Protein 8SDE (pdb70)

GO terms:
  GO:0005737 cytoplasm (C, IDA)
  GO:0002039 p53 binding (F, IDA)
  GO:1900181 negative regulation of protein localization to nucleus (P, IDA)
  GO:0000122 negative regulation of transcription by RNA polymerase II (P, IGI)
  GO:0005515 protein binding (F, IPI)

Solvent-accessible surface area: 9066 Å² total; per-residue (Å²): 149,94,136,121,79,47,148,48,95,116,133,81,96,96,71,106,86,126,97,102,100,83,96,120,88,114,88,112,112,84,88,81,128,148,155,83,151,77,75,73,127,90,139,65,116,56,93,83,75,131,62,88,120,79,87,88,116,136,54,102,69,149,69,93,86,110,86,104,77,105,93,143,55,52,112,87,100,179,100,113,86,55,99,112,137,107,142,158,202

Structure (mmCIF, N/CA/C/O backbone):
data_8SDE
#
_entry.id   8SDE
#
_cell.length_a   45.050
_cell.length_b   47.630
_cell.length_c   107.510
_cell.angle_alpha   90.000
_cell.angle_beta   90.000
_cell.angle_gamma   90.000
#
_symmetry.space_group_name_H-M   'I 2 2 2'
#
loop_
_entity.id
_entity.type
_entity.pdbx_description
1 polymer 'Tripartite motif-containing protein 29'
2 non-polymer GLYCEROL
3 water water
#
loop_
_atom_site.group_PDB
_atom_site.id
_atom_site.type_symbol
_atom_site.label_atom_id
_atom_site.label_alt_id
_atom_site.label_comp_id
_atom_site.label_asym_id
_atom_site.label_entity_id
_atom_site.label_seq_id
_atom_site.pdbx_PDB_ins_code
_atom_site.Cartn_x
_atom_site.Cartn_y
_atom_site.Cartn_z
_atom_site.occupancy
_atom_site.B_iso_or_equiv
_atom_site.auth_seq_id
_atom_site.auth_comp_id
_atom_site.auth_asym_id
_atom_site.auth_atom_id
_atom_site.pdbx_PDB_model_num
ATOM 1 N N . PRO A 1 2 ? -15.044 -13.618 -87.811 1.000 103.470 258 PRO A N 1
ATOM 2 C CA . PRO A 1 2 ? -15.437 -14.880 -87.159 1.000 102.541 258 PRO A CA 1
ATOM 3 C C . PRO A 1 2 ? -16.801 -15.418 -87.593 1.000 113.811 258 PRO A C 1
ATOM 4 O O . PRO A 1 2 ? -17.727 -14.644 -87.875 1.000 96.949 258 PRO A O 1
ATOM 8 N N . THR A 1 3 ? -16.907 -16.760 -87.610 1.000 98.893 259 THR A N 1
ATOM 9 C CA . THR A 1 3 ? -18.184 -17.439 -87.783 1.000 111.124 259 THR A CA 1
ATOM 10 C C . THR A 1 3 ? -19.154 -17.012 -86.674 1.000 110.546 259 THR A C 1
ATOM 11 O O . THR A 1 3 ? -18.726 -16.690 -85.562 1.000 115.948 259 THR A O 1
ATOM 15 N N . VAL A 1 4 ? -20.459 -17.000 -86.999 1.000 112.186 260 VAL A N 1
ATOM 16 C CA . VAL A 1 4 ? -21.555 -16.758 -86.067 1.000 110.464 260 VAL A CA 1
ATOM 17 C C . VAL A 1 4 ? -21.474 -17.738 -84.887 1.000 94.556 260 VAL A C 1
ATOM 18 O O . VAL A 1 4 ? -21.619 -17.339 -83.735 1.000 97.185 260 VAL A O 1
ATOM 22 N N . GLU A 1 5 ? -21.196 -19.014 -85.168 1.000 98.026 261 GLU A N 1
ATOM 23 C CA . GLU A 1 5 ? -21.065 -20.024 -84.127 1.000 98.135 261 GLU A CA 1
ATOM 24 C C . GLU A 1 5 ? -19.775 -19.842 -83.320 1.000 100.274 261 GLU A C 1
ATOM 25 O O . GLU A 1 5 ? -19.671 -20.360 -82.208 1.000 94.673 261 GLU A O 1
ATOM 31 N N . GLU A 1 6 ? -18.778 -19.154 -83.895 1.000 97.306 262 GLU A N 1
ATOM 32 C CA . GLU A 1 6 ? -17.511 -18.948 -83.207 1.000 93.407 262 GLU A CA 1
ATOM 33 C C . GLU A 1 6 ? -17.630 -17.756 -82.267 1.000 85.279 262 GLU A C 1
ATOM 34 O O 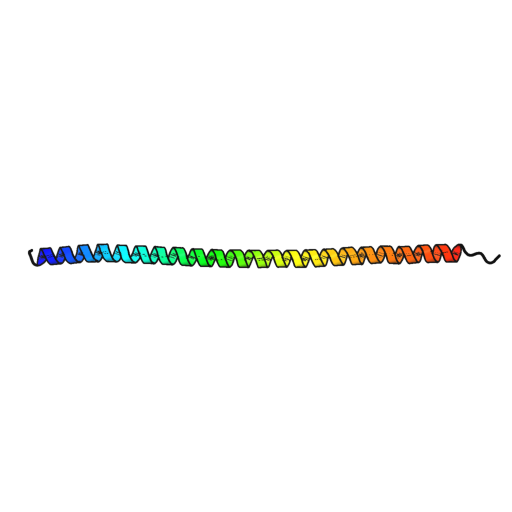. GLU A 1 6 ? -17.107 -17.809 -81.156 1.000 94.660 262 GLU A O 1
ATOM 40 N N . ALA A 1 7 ? -18.348 -16.715 -82.705 1.000 81.950 263 ALA A N 1
ATOM 41 C CA . ALA A 1 7 ? -18.521 -15.540 -81.868 1.000 85.923 263 ALA A CA 1
ATOM 42 C C . ALA A 1 7 ? -19.479 -15.860 -80.730 1.000 94.413 263 ALA A C 1
ATOM 43 O O . ALA A 1 7 ? -19.449 -15.202 -79.695 1.000 103.622 263 ALA A O 1
ATOM 45 N N . LYS A 1 8 ? -20.350 -16.847 -80.954 1.000 100.164 264 LYS A N 1
ATOM 46 C CA . LYS A 1 8 ? -21.328 -17.187 -79.938 1.000 106.741 264 LYS A CA 1
ATOM 47 C C . LYS A 1 8 ? -20.547 -17.819 -78.796 1.000 83.782 264 LYS A C 1
ATOM 48 O O . LYS A 1 8 ? -20.607 -17.355 -77.669 1.000 87.745 264 LYS A O 1
ATOM 54 N N . ALA A 1 9 ? -19.753 -18.824 -79.160 1.000 81.808 265 ALA A N 1
ATOM 55 C CA . ALA A 1 9 ? -18.984 -19.620 -78.224 1.000 87.659 265 ALA A CA 1
ATOM 56 C C . ALA A 1 9 ? -17.989 -18.773 -77.431 1.000 76.928 265 ALA A C 1
ATOM 57 O O . ALA A 1 9 ? -17.752 -19.101 -76.278 1.000 87.869 265 ALA A O 1
ATOM 59 N N . GLU A 1 10 ? -17.493 -17.660 -78.004 1.000 81.064 266 GLU A N 1
ATOM 60 C CA . GLU A 1 10 ? -16.467 -16.824 -77.380 1.000 80.518 266 GLU A CA 1
ATOM 61 C C . GLU A 1 10 ? -17.103 -15.935 -76.325 1.000 75.149 266 GLU A C 1
ATOM 62 O O . GLU A 1 10 ? -16.513 -15.698 -75.257 1.000 75.293 266 GLU A O 1
ATOM 68 N N . LYS A 1 11 ? -18.290 -15.424 -76.678 1.000 76.186 267 LYS A N 1
ATOM 69 C CA . LYS A 1 11 ? -19.084 -14.593 -75.790 1.000 84.743 267 LYS A CA 1
ATOM 70 C C . LYS A 1 11 ? -19.383 -15.400 -74.528 1.000 75.831 267 LYS A C 1
ATOM 71 O O . LYS A 1 11 ? -19.135 -14.951 -73.421 1.000 74.074 267 LYS A O 1
ATOM 77 N N . GLU A 1 12 ? -19.827 -16.641 -74.716 1.000 81.901 268 GLU A N 1
ATOM 78 C CA . GLU A 1 12 ? -20.162 -17.503 -73.600 1.000 78.751 268 GLU A CA 1
ATOM 79 C C . GLU A 1 12 ? -18.928 -17.748 -72.727 1.000 82.870 268 GLU A C 1
ATOM 80 O O . GLU A 1 12 ? -19.039 -17.785 -71.509 1.000 83.675 268 GLU A O 1
ATOM 86 N N . THR A 1 13 ? -17.741 -17.912 -73.333 1.000 83.539 269 THR A N 1
ATOM 87 C CA . THR A 1 13 ? -16.531 -18.140 -72.549 1.000 74.335 269 THR A CA 1
ATOM 88 C C . THR A 1 13 ? -16.204 -16.877 -71.747 1.000 59.622 269 THR A C 1
ATOM 89 O O . THR A 1 13 ? -15.967 -16.884 -70.557 1.000 56.434 269 THR A O 1
ATOM 93 N N . GLU A 1 14 ? -16.309 -15.745 -72.397 1.000 58.443 270 GLU A N 1
ATOM 94 C CA . GLU A 1 14 ? -15.899 -14.513 -71.773 1.000 66.758 270 GLU A CA 1
ATOM 95 C C . GLU A 1 14 ? -16.826 -14.220 -70.592 1.000 70.006 270 GLU A C 1
ATOM 96 O O . GLU A 1 14 ? -16.341 -13.811 -69.532 1.000 70.314 270 GLU A O 1
ATOM 102 N N . LEU A 1 15 ? -18.147 -14.425 -70.772 1.000 67.098 271 LEU A N 1
ATOM 103 C CA . LEU A 1 15 ? -19.115 -14.054 -69.737 1.000 68.458 271 LEU A CA 1
ATOM 104 C C . LEU A 1 15 ? -18.901 -15.000 -68.564 1.000 62.753 271 LEU A C 1
ATOM 105 O O . LEU A 1 15 ? -18.878 -14.609 -67.408 1.000 66.180 271 LEU A O 1
ATOM 110 N N . SER A 1 16 ? -18.662 -16.264 -68.885 1.000 63.762 272 SER A N 1
ATOM 111 C CA . SER A 1 16 ? -18.468 -17.231 -67.819 1.000 61.162 272 SER A CA 1
ATOM 112 C C . SER A 1 16 ? -17.248 -16.893 -66.974 1.000 62.638 272 SER A C 1
ATOM 113 O O . SER A 1 16 ? -17.272 -17.085 -65.760 1.000 62.971 272 SER A O 1
ATOM 116 N N . LEU A 1 17 ? -16.182 -16.357 -67.599 1.000 71.338 273 LEU A N 1
ATOM 117 C CA . LEU A 1 17 ? -14.968 -16.087 -66.838 1.000 69.015 273 LEU A CA 1
ATOM 118 C C . LEU A 1 17 ? -15.136 -14.809 -66.026 1.000 62.781 273 LEU A C 1
ATOM 119 O O . LEU A 1 17 ? -14.681 -14.702 -64.889 1.000 62.999 273 LEU A O 1
ATOM 124 N N . GLN A 1 18 ? -15.834 -13.836 -66.604 1.000 69.525 274 GLN A N 1
ATOM 125 C CA . GLN A 1 18 ? -16.076 -12.565 -65.944 1.000 63.586 274 GLN A CA 1
ATOM 126 C C . GLN A 1 18 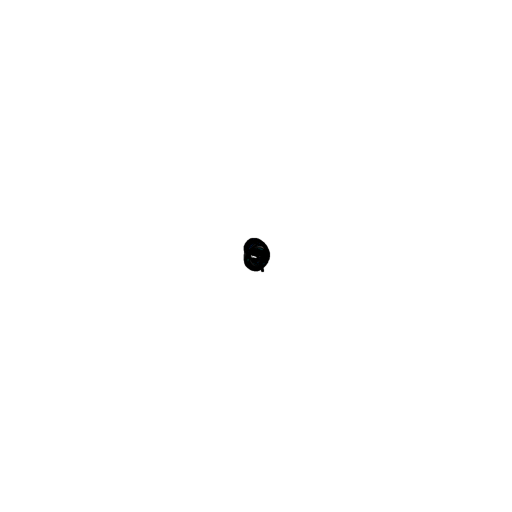? -17.046 -12.725 -64.779 1.000 70.669 274 GLN A C 1
ATOM 127 O O . GLN A 1 18 ? -16.909 -12.058 -63.753 1.000 64.532 274 GLN A O 1
ATOM 133 N N . LYS A 1 19 ? -18.045 -13.600 -64.944 1.000 63.714 275 LYS A N 1
ATOM 134 C CA . LYS A 1 19 ? -18.960 -13.833 -63.845 1.000 68.670 275 LYS A CA 1
ATOM 135 C C . LYS A 1 19 ? -18.144 -14.269 -62.632 1.000 69.811 275 LYS A C 1
ATOM 136 O O . LYS A 1 19 ? -18.313 -13.714 -61.545 1.000 68.484 275 LYS A O 1
ATOM 142 N N . GLU A 1 20 ? -17.235 -15.236 -62.858 1.000 71.303 276 GLU A N 1
ATOM 143 C CA . GLU A 1 20 ? -16.431 -15.891 -61.823 1.000 65.990 276 GLU A CA 1
ATOM 144 C C . GLU A 1 20 ? -15.530 -14.867 -61.128 1.000 60.250 276 GLU A C 1
ATOM 145 O O . GLU A 1 20 ? -15.387 -14.909 -59.928 1.000 63.939 276 GLU A O 1
ATOM 151 N N . GLN A 1 21 ? -14.987 -13.904 -61.862 1.000 61.959 277 GLN A N 1
ATOM 152 C CA . GLN A 1 21 ? -14.193 -12.839 -61.280 1.000 71.300 277 GLN A CA 1
ATOM 153 C C . GLN A 1 21 ? -15.030 -12.027 -60.297 1.000 74.646 277 GLN A C 1
ATOM 154 O O . GLN A 1 21 ? -14.561 -11.751 -59.192 1.000 77.612 277 GLN A O 1
ATOM 160 N N . LEU A 1 22 ? -16.226 -11.595 -60.743 1.000 73.117 278 LEU A N 1
ATOM 161 C CA . LEU A 1 22 ? -17.189 -10.808 -59.972 1.000 65.300 278 LEU A CA 1
ATOM 162 C C . LEU A 1 22 ? -17.566 -11.585 -58.715 1.000 61.484 278 LEU A C 1
ATOM 163 O O . LEU A 1 22 ? -17.511 -11.046 -57.607 1.000 71.486 278 LEU A O 1
ATOM 168 N N . GLN A 1 23 ? -17.875 -12.877 -58.875 1.000 55.895 279 GLN A N 1
ATOM 169 C CA . GLN A 1 23 ? -18.268 -13.667 -57.714 1.000 61.397 279 GLN A CA 1
ATOM 170 C C . GLN A 1 23 ? -17.159 -13.738 -56.675 1.000 70.660 279 GLN A C 1
ATOM 171 O O . GLN A 1 23 ? -17.438 -13.629 -55.485 1.000 68.577 279 GLN A O 1
ATOM 177 N N . LEU A 1 24 ? -15.912 -13.927 -57.131 1.000 66.854 280 LEU A N 1
ATOM 178 C CA . LEU A 1 24 ? -14.790 -14.057 -56.219 1.000 66.111 280 LEU A CA 1
ATOM 179 C C . LEU A 1 24 ? -14.650 -12.766 -55.400 1.000 63.473 280 LEU A C 1
ATOM 180 O O . LEU A 1 24 ? -14.442 -12.830 -54.190 1.000 59.915 280 LEU A O 1
ATOM 185 N N . LYS A 1 25 ? -14.795 -11.602 -56.063 1.000 58.023 281 LYS A N 1
ATOM 186 C CA . LYS A 1 25 ? -14.640 -10.293 -55.431 1.000 66.935 281 LYS A CA 1
ATOM 187 C C . LYS A 1 25 ? -15.739 -10.099 -54.388 1.000 66.131 281 LYS A C 1
ATOM 188 O O . LYS A 1 25 ? -15.534 -9.507 -53.328 1.000 69.195 281 LYS A O 1
ATOM 194 N N . ILE A 1 26 ? -16.925 -10.619 -54.687 1.000 64.788 282 ILE A N 1
ATOM 195 C CA . ILE A 1 26 ? -18.004 -10.465 -53.729 1.000 64.903 282 ILE A CA 1
ATOM 196 C C . ILE A 1 26 ? -17.671 -11.314 -52.505 1.000 64.375 282 ILE A C 1
ATOM 197 O O . ILE A 1 26 ? -17.867 -10.866 -51.362 1.000 66.461 282 ILE A O 1
ATOM 202 N N . ILE A 1 27 ? -17.129 -12.523 -52.747 1.000 63.543 283 ILE A N 1
ATOM 203 C CA . ILE A 1 27 ? -16.764 -13.429 -51.662 1.000 63.247 283 ILE A CA 1
ATOM 204 C C . ILE A 1 27 ? -15.706 -12.769 -50.786 1.000 56.940 283 ILE A C 1
ATOM 205 O O . ILE A 1 27 ? -15.741 -12.929 -49.577 1.000 58.351 283 ILE A O 1
ATOM 210 N N . GLU A 1 28 ? -14.781 -12.034 -51.413 1.000 62.740 284 GLU A N 1
ATOM 211 C CA . GLU A 1 28 ? -13.696 -11.388 -50.695 1.000 71.617 284 GLU A CA 1
ATOM 212 C C . GLU A 1 28 ? -14.268 -10.263 -49.832 1.000 67.501 284 GLU A C 1
ATOM 213 O O . GLU A 1 28 ? -13.985 -10.249 -48.646 1.000 70.072 284 GLU A O 1
ATOM 219 N N . ILE A 1 29 ? -15.051 -9.346 -50.437 1.000 70.540 285 ILE A N 1
ATOM 220 C CA . ILE A 1 29 ? -15.781 -8.317 -49.707 1.000 66.178 285 ILE A CA 1
ATOM 221 C C . ILE A 1 29 ? -16.550 -8.927 -48.529 1.000 67.535 285 ILE A C 1
ATOM 222 O O . ILE A 1 29 ? -16.425 -8.507 -47.375 1.000 70.562 285 ILE A O 1
ATOM 227 N N . GLU A 1 30 ? -17.306 -9.988 -48.783 1.000 64.624 286 GLU A N 1
ATOM 228 C CA . GLU A 1 30 ? -18.068 -10.535 -47.680 1.000 67.146 286 GLU A CA 1
ATOM 229 C C . GLU A 1 30 ? -17.163 -11.192 -46.651 1.000 68.167 286 GLU A C 1
ATOM 230 O O . GLU A 1 30 ? -17.531 -11.254 -45.471 1.000 68.583 286 GLU A O 1
ATOM 236 N N . ASP A 1 31 ? -16.021 -11.766 -47.074 1.000 62.888 287 ASP A N 1
ATOM 237 C CA . ASP A 1 31 ? -15.230 -12.380 -46.005 1.000 64.535 287 ASP A CA 1
ATOM 238 C C . ASP A 1 31 ? -14.711 -11.259 -45.095 1.000 59.933 287 ASP A C 1
ATOM 239 O O . ASP A 1 31 ? -14.843 -11.338 -43.896 1.000 68.638 287 ASP A O 1
ATOM 244 N N . ASP A 1 32 ? -14.137 -10.214 -45.682 1.000 63.679 288 ASP A N 1
ATOM 245 C CA . ASP A 1 32 ? -13.608 -9.051 -44.968 1.000 70.094 288 ASP A CA 1
ATOM 246 C C . ASP A 1 32 ? -14.631 -8.438 -44.009 1.000 61.281 288 ASP A C 1
ATOM 247 O O . ASP A 1 32 ? -14.326 -8.180 -42.852 1.000 66.711 288 ASP A O 1
ATOM 252 N N . VAL A 1 33 ? -15.883 -8.303 -44.453 1.000 69.286 289 VAL A N 1
ATOM 253 C CA . VAL A 1 33 ? -16.949 -7.729 -43.639 1.000 73.885 289 VAL A CA 1
ATOM 254 C C . VAL A 1 33 ? -17.315 -8.643 -42.466 1.000 69.726 289 VAL A C 1
ATOM 255 O O . VAL A 1 33 ? -17.545 -8.171 -41.354 1.000 71.794 289 VAL A O 1
ATOM 259 N N . GLU A 1 34 ? -17.397 -9.951 -42.691 1.000 74.336 290 GLU A N 1
ATOM 260 C CA . GLU A 1 34 ? -17.766 -10.847 -41.598 1.000 73.218 290 GLU A CA 1
ATOM 261 C C . GLU A 1 34 ? -16.624 -10.900 -40.566 1.000 72.660 290 GLU A C 1
ATOM 262 O O . GLU A 1 34 ? -16.819 -10.941 -39.344 1.000 65.878 290 GLU A O 1
ATOM 268 N N . LYS A 1 35 ? -15.399 -10.809 -41.053 1.000 63.876 291 LYS A N 1
ATOM 269 C CA . LYS A 1 35 ? -14.254 -10.855 -40.156 1.000 63.437 291 LYS A CA 1
ATOM 270 C C . LYS A 1 35 ? -14.184 -9.544 -39.338 1.000 67.528 291 LYS A C 1
ATOM 271 O O . LYS A 1 35 ? -13.924 -9.560 -38.136 1.000 58.458 291 LYS A O 1
ATOM 277 N N . TRP A 1 36 ? -14.477 -8.399 -39.985 1.000 72.834 292 TRP A N 1
ATOM 278 C CA . TRP A 1 36 ? -14.483 -7.097 -39.322 1.000 78.006 292 TRP A CA 1
ATOM 279 C C . TRP A 1 36 ? -15.447 -7.153 -38.142 1.000 75.728 292 TRP A C 1
ATOM 280 O O . TRP A 1 36 ? -15.100 -6.910 -36.971 1.000 71.952 292 TRP A O 1
ATOM 291 N N . GLN A 1 37 ? -16.638 -7.636 -38.472 1.000 69.863 293 GLN A N 1
ATOM 292 C CA . GLN A 1 37 ? -17.767 -7.646 -37.569 1.000 67.059 293 GLN A CA 1
ATOM 293 C C . GLN A 1 37 ? -17.536 -8.613 -36.408 1.000 75.949 293 GLN A C 1
ATOM 294 O O . GLN A 1 37 ? -17.905 -8.315 -35.261 1.000 74.471 293 GLN A O 1
ATOM 300 N N . LYS A 1 38 ? -16.956 -9.788 -36.708 1.000 62.308 294 LYS A N 1
ATOM 301 C CA . LYS A 1 38 ? -16.614 -10.724 -35.654 1.000 57.615 294 LYS A CA 1
ATOM 302 C C . LYS A 1 38 ? -15.546 -10.123 -34.729 1.000 62.702 294 LYS A C 1
ATOM 303 O O . LYS A 1 38 ? -15.582 -10.343 -33.531 1.000 63.225 294 LYS A O 1
ATOM 309 N N . GLU A 1 39 ? -14.564 -9.392 -35.264 1.000 57.942 295 GLU A N 1
ATOM 310 C CA . GLU A 1 39 ? -13.560 -8.797 -34.374 1.000 65.366 295 GLU A CA 1
ATOM 311 C C . GLU A 1 39 ? -14.186 -7.728 -33.457 1.000 70.095 295 GLU A C 1
ATOM 312 O O . GLU A 1 39 ? -13.948 -7.698 -32.253 1.000 65.576 295 GLU A O 1
ATOM 318 N N . LYS A 1 40 ? -14.969 -6.807 -34.030 1.000 73.224 296 LYS A N 1
ATOM 319 C CA . LYS A 1 40 ? -15.668 -5.786 -33.253 1.000 73.234 296 LYS A CA 1
ATOM 320 C C . LYS A 1 40 ? -16.440 -6.431 -32.097 1.000 76.536 296 LYS A C 1
ATOM 321 O O . LYS A 1 40 ? -16.366 -5.975 -30.960 1.000 75.817 296 LYS A O 1
ATOM 327 N N . ASP A 1 41 ? -17.144 -7.523 -32.382 1.000 63.373 297 ASP A N 1
ATOM 328 C CA . ASP A 1 41 ? -17.980 -8.235 -31.431 1.000 69.568 297 ASP A CA 1
ATOM 329 C C . ASP A 1 41 ? -17.115 -8.906 -30.367 1.000 74.071 297 ASP A C 1
ATOM 330 O O . ASP A 1 41 ? -17.550 -9.094 -29.234 1.000 71.656 297 ASP A O 1
ATOM 335 N N . ARG A 1 42 ? -15.915 -9.338 -30.757 1.000 63.439 298 ARG A N 1
ATOM 336 C CA . ARG A 1 42 ? -15.049 -10.018 -29.809 1.000 64.559 298 ARG A CA 1
ATOM 337 C C . ARG A 1 42 ? -14.527 -9.001 -28.787 1.000 62.335 298 ARG A C 1
ATOM 338 O O . ARG A 1 42 ? -14.424 -9.317 -27.617 1.000 70.095 298 ARG A O 1
ATOM 346 N N . ILE A 1 43 ? -14.190 -7.786 -29.237 1.000 68.479 299 ILE A N 1
ATOM 347 C CA . ILE A 1 43 ? -13.617 -6.752 -28.385 1.000 71.777 299 ILE A CA 1
ATOM 348 C C . ILE A 1 43 ? -14.692 -6.294 -27.402 1.000 74.310 299 ILE A C 1
ATOM 349 O O . ILE A 1 43 ? -14.427 -6.123 -26.212 1.000 74.903 299 ILE A O 1
ATOM 354 N N . LYS A 1 44 ? -15.910 -6.104 -27.915 1.000 64.285 300 LYS A N 1
ATOM 355 C CA . LYS A 1 44 ? -17.066 -5.787 -27.077 1.000 72.219 300 LYS A CA 1
ATOM 356 C C . LYS A 1 44 ? -17.282 -6.846 -26.012 1.000 62.571 300 LYS A C 1
ATOM 357 O O . LYS A 1 44 ? -17.672 -6.585 -24.861 1.000 65.603 300 LYS A O 1
ATOM 363 N N . SER A 1 45 ? -17.109 -8.093 -26.434 1.000 63.056 301 SER A N 1
ATOM 364 C CA . SER A 1 45 ? -17.371 -9.191 -25.537 1.000 61.653 301 SER A CA 1
ATOM 365 C C . SER A 1 45 ? -16.277 -9.216 -24.460 1.000 67.578 301 SER A C 1
ATOM 366 O O . SER A 1 45 ? -16.535 -9.496 -23.295 1.000 66.607 301 SER A O 1
ATOM 369 N N . PHE A 1 46 ? -15.039 -8.870 -24.828 1.000 57.944 302 PHE A N 1
ATOM 370 C CA . PHE A 1 46 ? -13.939 -8.864 -23.866 1.000 60.309 302 PHE A CA 1
ATOM 371 C C . PHE A 1 46 ? -14.144 -7.738 -22.841 1.000 58.420 302 PHE A C 1
ATOM 372 O O . PHE A 1 46 ? -14.036 -7.928 -21.635 1.000 63.474 302 PHE A O 1
ATOM 380 N N . THR A 1 47 ? -14.596 -6.582 -23.306 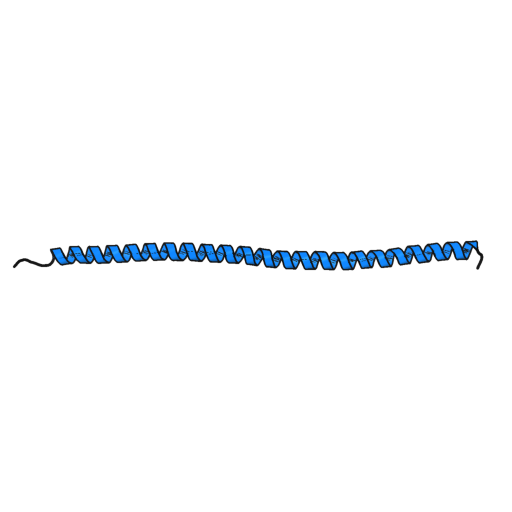1.000 61.189 303 THR A N 1
ATOM 381 C CA . THR A 1 47 ? -14.748 -5.458 -22.404 1.000 66.023 303 THR A CA 1
ATOM 382 C C . THR A 1 47 ? -15.824 -5.733 -21.379 1.000 60.188 303 THR A C 1
ATOM 383 O O . THR A 1 47 ? -15.704 -5.331 -20.225 1.000 70.558 303 THR A O 1
ATOM 387 N N . THR A 1 48 ? -16.852 -6.445 -21.819 1.000 64.383 304 THR A N 1
ATOM 388 C CA . THR A 1 48 ? -18.022 -6.703 -21.001 1.000 62.828 304 THR A CA 1
ATOM 389 C C . THR A 1 48 ? -17.588 -7.626 -19.870 1.000 61.420 304 THR A C 1
ATOM 390 O O . THR A 1 48 ? -17.946 -7.446 -18.704 1.000 62.550 304 THR A O 1
ATOM 394 N N . ASN A 1 49 ? -16.822 -8.640 -20.242 1.000 63.952 305 ASN A N 1
ATOM 395 C CA . ASN A 1 49 ? -16.224 -9.570 -19.295 1.000 63.768 305 ASN A CA 1
ATOM 396 C C . ASN A 1 49 ? -15.347 -8.848 -18.275 1.000 62.510 305 ASN A C 1
ATOM 397 O O . ASN A 1 49 ? -15.436 -9.166 -17.098 1.000 60.164 305 ASN A O 1
ATOM 402 N N . GLU A 1 50 ? -14.419 -7.967 -18.741 1.000 56.204 306 GLU A N 1
ATOM 403 C CA . GLU A 1 50 ? -13.463 -7.311 -17.843 1.000 61.311 306 GLU A CA 1
ATOM 404 C C . GLU A 1 50 ? -14.181 -6.385 -16.857 1.000 57.273 306 GLU A C 1
ATOM 405 O O . GLU A 1 50 ? -13.843 -6.321 -15.674 1.000 54.692 306 GLU A O 1
ATOM 411 N N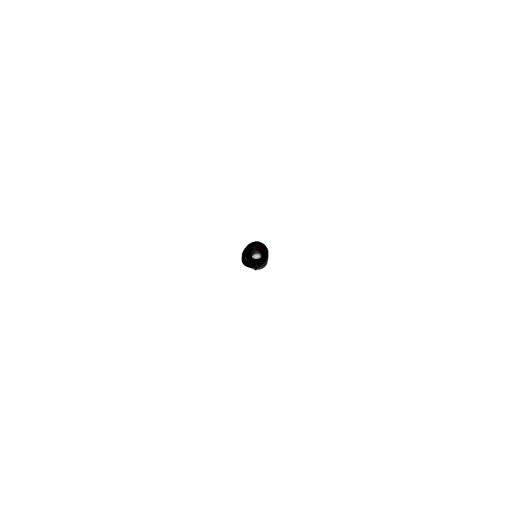 . LYS A 1 51 ? -15.259 -5.747 -17.326 1.000 57.858 307 LYS A N 1
ATOM 412 C CA . LYS A 1 51 ? -16.032 -4.863 -16.464 1.000 57.491 307 LYS A CA 1
ATOM 413 C C . LYS A 1 51 ? -16.765 -5.658 -15.409 1.000 58.281 307 LYS A C 1
ATOM 414 O O . LYS A 1 51 ? -16.814 -5.231 -14.255 1.000 57.639 307 LYS A O 1
ATOM 420 N N . ALA A 1 52 ? -17.258 -6.853 -15.789 1.000 58.067 308 ALA A N 1
ATOM 421 C CA . ALA A 1 52 ? -17.882 -7.711 -14.795 1.000 57.094 308 ALA A CA 1
ATOM 422 C C . ALA A 1 52 ? -16.854 -8.128 -13.739 1.000 63.213 308 ALA A C 1
ATOM 423 O O . ALA A 1 52 ? -17.166 -8.199 -12.556 1.000 61.084 308 ALA A O 1
ATOM 425 N N . ILE A 1 53 ? -15.612 -8.430 -14.164 1.000 63.634 309 ILE A N 1
ATOM 426 C CA . ILE A 1 53 ? -14.620 -8.873 -13.193 1.000 61.790 309 ILE A CA 1
ATOM 427 C C . ILE A 1 53 ? -14.219 -7.692 -12.311 1.000 52.535 309 ILE A C 1
ATOM 428 O O . ILE A 1 53 ? -14.030 -7.846 -11.118 1.000 56.728 309 ILE A O 1
ATOM 433 N N . LEU A 1 54 ? -14.096 -6.503 -12.904 1.000 59.773 310 LEU A N 1
ATOM 434 C CA . LEU A 1 54 ? -13.820 -5.312 -12.114 1.000 59.859 310 LEU A CA 1
ATOM 435 C C . LEU A 1 54 ? -14.881 -5.162 -11.021 1.000 61.893 310 LEU A C 1
ATOM 436 O O . LEU A 1 54 ? -14.574 -4.958 -9.839 1.000 56.225 310 LEU A O 1
ATOM 441 N N . GLU A 1 55 ? -16.147 -5.235 -11.436 1.000 61.614 311 GLU A N 1
ATOM 442 C CA . GLU A 1 55 ? -17.255 -5.033 -10.515 1.000 62.066 311 GLU A CA 1
ATOM 443 C C . GLU A 1 55 ? -17.201 -6.061 -9.396 1.000 63.107 311 GLU A C 1
ATOM 444 O O . GLU A 1 55 ? -17.399 -5.722 -8.238 1.000 66.395 311 GLU A O 1
ATOM 450 N N . GLN A 1 56 ? -16.890 -7.321 -9.717 1.000 64.213 312 GLN A N 1
ATOM 451 C CA . GLN A 1 56 ? -16.754 -8.302 -8.642 1.000 64.274 312 GLN A CA 1
ATOM 452 C C . GLN A 1 56 ? -15.509 -8.059 -7.761 1.000 57.136 312 GLN A C 1
ATOM 453 O O . GLN A 1 56 ? -15.527 -8.305 -6.559 1.000 59.440 312 GLN A O 1
ATOM 459 N N . ASN A 1 57 ? -14.397 -7.577 -8.316 1.000 56.278 313 ASN A N 1
ATOM 460 C CA . ASN A 1 57 ? -13.263 -7.232 -7.450 1.000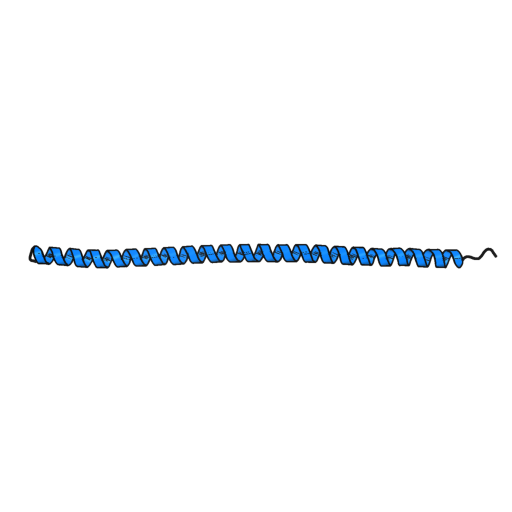 58.774 313 ASN A CA 1
ATOM 461 C C . ASN A 1 57 ? -13.644 -6.153 -6.426 1.000 58.263 313 ASN A C 1
ATOM 462 O O . ASN A 1 57 ? -13.288 -6.216 -5.238 1.000 55.691 313 ASN A O 1
ATOM 467 N N . PHE A 1 58 ? -14.408 -5.159 -6.903 1.000 55.615 314 PHE A N 1
ATOM 468 C CA . PHE A 1 58 ? -14.784 -4.017 -6.098 1.000 55.716 314 PHE A CA 1
ATOM 469 C C . PHE A 1 58 ? -15.624 -4.499 -4.924 1.000 54.113 314 PHE A C 1
ATOM 470 O O . PHE A 1 58 ? -15.402 -4.103 -3.778 1.000 57.960 314 PHE A O 1
ATOM 478 N N . ARG A 1 59 ? -16.606 -5.351 -5.218 1.000 51.460 315 ARG A N 1
ATOM 479 C CA . ARG A 1 59 ? -17.470 -5.896 -4.189 1.000 61.751 315 ARG A CA 1
ATOM 480 C C . ARG A 1 59 ? -16.697 -6.742 -3.194 1.000 66.257 315 ARG A C 1
ATOM 481 O O . ARG A 1 59 ? -16.992 -6.662 -2.002 1.000 64.697 315 ARG A O 1
ATOM 489 N N . ASP A 1 60 ? -15.741 -7.563 -3.669 1.000 69.226 316 ASP A N 1
ATOM 490 C CA . ASP A 1 60 ? -14.926 -8.310 -2.711 1.000 65.225 316 ASP A CA 1
ATOM 491 C C . ASP A 1 60 ? -14.080 -7.336 -1.884 1.000 59.110 316 ASP A C 1
ATOM 492 O O . ASP A 1 60 ? -13.900 -7.531 -0.704 1.000 60.810 316 ASP A O 1
ATOM 497 N N . LEU A 1 61 ? -13.496 -6.303 -2.508 1.000 57.623 317 LEU A N 1
ATOM 498 C CA . LEU A 1 61 ? -12.704 -5.358 -1.735 1.000 59.914 317 LEU A CA 1
ATOM 499 C C . LEU A 1 61 ? -13.569 -4.710 -0.646 1.000 65.130 317 LEU A C 1
ATOM 500 O O . LEU A 1 61 ? -13.197 -4.713 0.532 1.000 59.899 317 LEU A O 1
ATOM 505 N N . VAL A 1 62 ? -14.776 -4.241 -1.006 1.000 53.384 318 VAL A N 1
ATOM 506 C CA . VAL A 1 62 ? -15.574 -3.521 -0.020 1.000 54.578 318 VAL A CA 1
ATOM 507 C C . VAL A 1 62 ? -15.911 -4.451 1.137 1.000 56.824 318 VAL A C 1
ATOM 508 O O . VAL A 1 62 ? -15.825 -4.059 2.296 1.000 63.219 318 VAL A O 1
ATOM 512 N N . ARG A 1 63 ? -16.351 -5.675 0.813 1.000 63.181 319 ARG A N 1
ATOM 513 C CA . ARG A 1 63 ? -16.627 -6.676 1.833 1.000 59.119 319 ARG A CA 1
ATOM 514 C C . ARG A 1 63 ? -15.400 -6.918 2.727 1.000 61.249 319 ARG A C 1
ATOM 515 O O . ARG A 1 63 ? -15.518 -7.054 3.938 1.000 64.056 319 ARG A O 1
ATOM 523 N N . GLU A 1 64 ? -14.197 -7.022 2.149 1.000 60.173 320 GLU A N 1
ATOM 524 C CA . GLU A 1 64 ? -13.048 -7.259 3.008 1.000 65.426 320 GLU A CA 1
ATOM 525 C C . GLU A 1 64 ? -12.811 -6.053 3.930 1.000 72.265 320 GLU A C 1
ATOM 526 O O . GLU A 1 64 ? -12.375 -6.237 5.068 1.000 68.182 320 GLU A O 1
ATOM 532 N N . LEU A 1 65 ? -13.109 -4.827 3.454 1.000 64.839 321 LEU A N 1
ATOM 533 C CA . LEU A 1 65 ? -12.762 -3.631 4.220 1.000 63.535 321 LEU A CA 1
ATOM 534 C C . LEU A 1 65 ? -13.788 -3.437 5.321 1.000 59.481 321 LEU A C 1
ATOM 535 O O . LEU A 1 65 ? -13.454 -3.034 6.432 1.000 66.991 321 LEU A O 1
ATOM 540 N N . GLU A 1 66 ? -15.046 -3.719 4.988 1.000 64.419 322 GLU A N 1
ATOM 541 C CA . GLU A 1 66 ? -16.103 -3.703 5.970 1.000 68.240 322 GLU A CA 1
ATOM 542 C C . GLU A 1 66 ? -15.728 -4.692 7.075 1.000 74.215 322 GLU A C 1
ATOM 543 O O . GLU A 1 66 ? -15.783 -4.356 8.250 1.000 68.690 322 GLU A O 1
ATOM 549 N N . LYS A 1 67 ? -15.284 -5.899 6.705 1.000 63.539 323 LYS A N 1
ATOM 550 C CA . LYS A 1 67 ? -14.873 -6.843 7.737 1.000 67.448 323 LYS A CA 1
ATOM 551 C C . LYS A 1 67 ? -13.697 -6.306 8.562 1.000 66.436 323 LYS A C 1
ATOM 552 O O . LYS A 1 67 ? -13.682 -6.459 9.777 1.000 66.367 323 LYS A O 1
ATOM 558 N N . GLN A 1 68 ? -12.735 -5.617 7.949 1.000 63.610 324 GLN A N 1
ATOM 559 C CA . GLN A 1 68 ? -11.642 -5.066 8.735 1.000 69.623 324 GLN A CA 1
ATOM 560 C C . GLN A 1 68 ? -12.152 -3.962 9.674 1.000 76.305 324 GLN A C 1
ATOM 561 O O . GLN A 1 68 ? -11.668 -3.829 10.810 1.000 62.770 324 GLN A O 1
ATOM 567 N N . LYS A 1 69 ? -13.158 -3.198 9.215 1.000 64.943 325 LYS A N 1
ATOM 568 C CA . LYS A 1 69 ? -13.657 -2.090 10.014 1.000 64.121 325 LYS A CA 1
ATOM 569 C C . LYS A 1 69 ? -14.239 -2.647 11.304 1.000 61.947 325 LYS A C 1
ATOM 570 O O . LYS A 1 69 ? -14.055 -2.059 12.379 1.000 69.217 325 LYS A O 1
ATOM 576 N N . GLU A 1 70 ? -14.893 -3.816 11.170 1.000 63.483 326 GLU A N 1
ATOM 577 C CA . GLU A 1 70 ? -15.609 -4.508 12.240 1.000 72.043 326 GLU A CA 1
ATOM 578 C C . GLU A 1 70 ? -14.646 -5.007 13.316 1.000 73.373 326 GLU A C 1
ATOM 579 O O . GLU A 1 70 ? -14.937 -4.932 14.513 1.000 75.753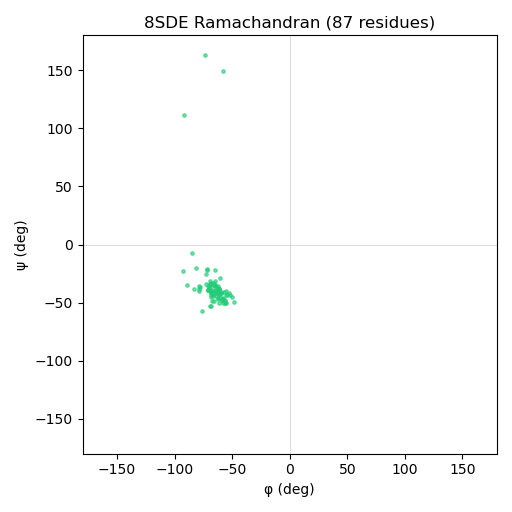 326 GLU A O 1
ATOM 585 N N . GLU A 1 71 ? -13.481 -5.489 12.865 1.000 71.277 327 GLU A N 1
ATOM 586 C CA . GLU A 1 7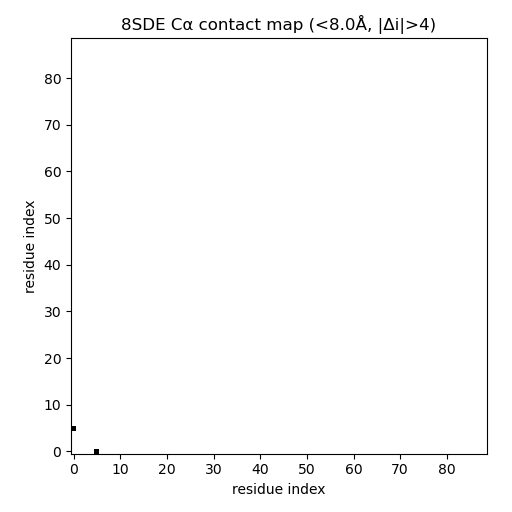1 ? -12.392 -5.893 13.731 1.000 85.177 327 GLU A CA 1
ATOM 587 C C . GLU A 1 71 ? -11.858 -4.681 14.499 1.000 72.512 327 GLU A C 1
ATOM 588 O O . GLU A 1 71 ? -11.574 -4.773 15.682 1.000 75.657 327 GLU A O 1
ATOM 594 N N . VAL A 1 72 ? -11.672 -3.545 13.829 1.000 70.813 328 VAL A N 1
ATOM 595 C CA . VAL A 1 72 ? -11.151 -2.365 14.519 1.000 67.070 328 VAL A CA 1
ATOM 596 C C . VAL A 1 72 ? -12.198 -1.893 15.546 1.000 62.513 328 VAL A C 1
ATOM 597 O O . VAL A 1 72 ? -11.882 -1.658 16.704 1.000 68.683 328 VAL A O 1
ATOM 601 N N . ARG A 1 73 ? -13.482 -1.921 15.169 1.000 56.862 329 ARG A N 1
ATOM 602 C CA . ARG A 1 73 ? -14.526 -1.464 16.067 1.000 58.059 329 ARG A CA 1
ATOM 603 C C . ARG A 1 73 ? -14.547 -2.305 17.351 1.000 75.522 329 ARG A C 1
ATOM 604 O O . ARG A 1 73 ? -14.614 -1.763 18.471 1.000 73.312 329 ARG A O 1
ATOM 612 N N . ALA A 1 74 ? -14.455 -3.638 17.199 1.000 69.926 330 ALA A N 1
ATOM 613 C CA . ALA A 1 74 ? -14.517 -4.533 18.352 1.000 65.374 330 ALA A CA 1
ATOM 614 C C . ALA A 1 74 ? -13.221 -4.442 19.157 1.000 69.651 330 ALA A C 1
ATOM 615 O O . ALA A 1 74 ? -13.239 -4.515 20.379 1.000 88.023 330 ALA A O 1
ATOM 617 N N . ALA A 1 75 ? -12.087 -4.234 18.492 1.000 63.542 331 ALA A N 1
ATOM 618 C CA . ALA A 1 75 ? -10.894 -3.842 19.224 1.000 67.213 331 ALA A CA 1
ATOM 619 C C . ALA A 1 75 ? -11.143 -2.571 20.053 1.000 81.043 331 ALA A C 1
ATOM 620 O O . ALA A 1 75 ? -10.795 -2.555 21.227 1.000 84.622 331 ALA A O 1
ATOM 622 N N . LEU A 1 76 ? -11.709 -1.493 19.463 1.000 76.274 332 LEU A N 1
ATOM 623 C CA . LEU A 1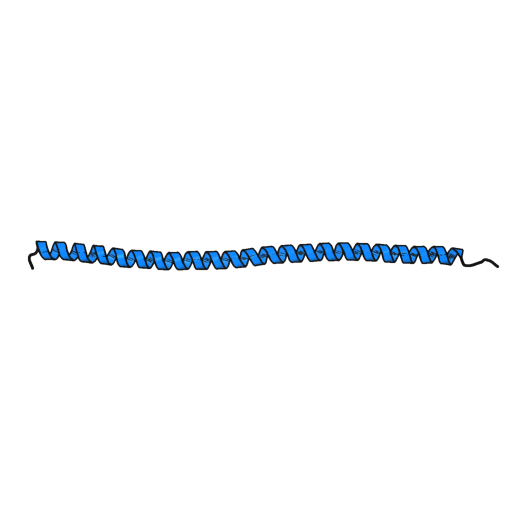 76 ? -11.952 -0.264 20.226 1.000 76.828 332 LEU A CA 1
ATOM 624 C C . LEU A 1 76 ? -12.798 -0.567 21.465 1.000 79.608 332 LEU A C 1
ATOM 625 O O . LEU A 1 76 ? -12.538 -0.010 22.519 1.000 70.562 332 LEU A O 1
ATOM 630 N N . GLU A 1 77 ? -13.804 -1.442 21.327 1.000 69.706 333 GLU A N 1
ATOM 631 C CA . GLU A 1 77 ? -14.710 -1.770 22.415 1.000 86.857 333 GLU A CA 1
ATOM 632 C C . GLU A 1 77 ? -14.042 -2.627 23.491 1.000 100.113 333 GLU A C 1
ATOM 633 O O . GLU A 1 77 ? -14.527 -2.679 24.614 1.000 104.564 333 GLU A O 1
ATOM 639 N N . GLN A 1 78 ? -12.944 -3.310 23.147 1.000 102.386 334 GLN A N 1
ATOM 640 C CA . GLN A 1 78 ? -12.283 -4.164 24.115 1.000 106.612 334 GLN A CA 1
ATOM 641 C C . GLN A 1 78 ? -11.247 -3.350 24.875 1.000 102.080 334 GLN A C 1
ATOM 642 O O . GLN A 1 78 ? -11.015 -3.612 26.046 1.000 117.859 334 GLN A O 1
ATOM 648 N N . ARG A 1 79 ? -10.603 -2.396 24.201 1.000 91.173 335 ARG A N 1
ATOM 649 C CA . ARG A 1 79 ? -9.759 -1.457 24.914 1.000 91.451 335 ARG A CA 1
ATOM 650 C C . ARG A 1 79 ? -10.644 -0.622 25.836 1.000 96.288 335 ARG A C 1
ATOM 651 O O . ARG A 1 79 ? -10.154 -0.049 26.811 1.000 104.635 335 ARG A O 1
ATOM 659 N N . GLU A 1 80 ? -11.947 -0.555 25.516 1.000 84.342 336 GLU A N 1
ATOM 660 C CA . GLU A 1 80 ? -12.816 0.330 26.268 1.000 93.570 336 GLU A CA 1
ATOM 661 C C . GLU A 1 80 ? -13.125 -0.307 27.616 1.000 91.550 336 GLU A C 1
ATOM 662 O O . GLU A 1 80 ? -12.824 0.299 28.638 1.000 87.950 336 GLU A O 1
ATOM 668 N N . GLN A 1 81 ? -13.696 -1.523 27.584 1.000 104.137 337 GLN A N 1
ATOM 669 C CA . GLN A 1 81 ? -14.035 -2.291 28.774 1.000 105.715 337 GLN A CA 1
ATOM 670 C C . GLN A 1 81 ? -12.784 -2.564 29.603 1.000 107.146 337 GLN A C 1
ATOM 671 O O . GLN A 1 81 ? -12.822 -2.458 30.824 1.000 109.506 337 GLN A O 1
ATOM 677 N N . ASP A 1 82 ? -11.671 -2.879 28.933 1.000 103.773 338 ASP A N 1
ATOM 678 C CA . ASP A 1 82 ? -10.399 -3.042 29.622 1.000 111.547 338 ASP A CA 1
ATOM 679 C C . ASP A 1 82 ? -10.105 -1.806 30.464 1.000 112.529 338 ASP A C 1
ATOM 680 O O . ASP A 1 82 ? -9.641 -1.933 31.593 1.000 120.408 338 ASP A O 1
ATOM 685 N N . ALA A 1 83 ? -10.373 -0.621 29.906 1.000 101.415 339 ALA A N 1
ATOM 686 C CA . ALA A 1 83 ? -9.930 0.607 30.546 1.000 102.814 339 ALA A CA 1
ATOM 687 C C . ALA A 1 83 ? -10.871 0.962 31.699 1.000 97.898 339 ALA A C 1
ATOM 688 O O . ALA A 1 83 ? -10.427 1.441 32.740 1.000 96.624 339 ALA A O 1
ATOM 690 N N . VAL A 1 84 ? -12.161 0.680 31.500 1.000 77.489 340 VAL A N 1
ATOM 691 C CA . VAL A 1 84 ? -13.213 0.923 32.468 1.000 92.295 340 VAL A CA 1
ATOM 692 C C . VAL A 1 84 ? -13.006 0.046 33.715 1.000 108.054 340 VAL A C 1
ATOM 693 O O . VAL A 1 84 ? -13.298 0.475 34.832 1.000 114.953 340 VAL A O 1
ATOM 697 N N . ASP A 1 85 ? -12.435 -1.154 33.539 1.000 107.364 341 ASP A N 1
ATOM 698 C CA . ASP A 1 85 ? -12.115 -2.038 34.649 1.000 105.521 341 ASP A CA 1
ATOM 699 C C . ASP A 1 85 ? -10.793 -1.648 35.307 1.000 106.642 341 ASP A C 1
ATOM 700 O O . ASP A 1 85 ? -10.535 -2.024 36.446 1.000 110.792 341 ASP A O 1
ATOM 705 N N . GLN A 1 86 ? -9.953 -0.906 34.583 1.000 108.932 342 GLN A N 1
ATOM 706 C CA . GLN A 1 86 ? -8.649 -0.486 35.076 1.000 105.432 342 GLN A CA 1
ATOM 707 C C . GLN A 1 86 ? -8.759 0.797 35.913 1.000 113.805 342 GLN A C 1
ATOM 708 O O . GLN A 1 86 ? -7.766 1.216 36.514 1.000 113.685 342 GLN A O 1
ATOM 714 N N . VAL A 1 87 ? -9.953 1.425 35.942 1.000 116.632 343 VAL A N 1
ATOM 715 C CA . VAL A 1 87 ? -10.181 2.650 36.709 1.000 104.684 343 VAL A CA 1
ATOM 716 C C . VAL A 1 87 ? -10.690 2.294 38.105 1.000 100.644 343 VAL A C 1
ATOM 717 O O . VAL A 1 87 ? -11.810 1.798 38.268 1.000 91.840 343 VAL A O 1
ATOM 721 N N . LYS A 1 88 ? -9.830 2.563 39.099 1.000 108.337 344 LYS A N 1
ATOM 722 C CA . LYS A 1 88 ? -10.051 2.186 40.488 1.000 122.201 344 LYS A CA 1
ATOM 723 C C . LYS A 1 88 ? -11.125 3.065 41.134 1.000 128.538 344 LYS A C 1
ATOM 724 O O . LYS A 1 88 ? -11.463 4.130 40.616 1.000 142.210 344 LYS A O 1
ATOM 730 N N . VAL A 1 89 ? -11.665 2.599 42.270 1.000 126.172 345 VAL A N 1
ATOM 731 C CA . VAL A 1 89 ? -12.581 3.403 43.068 1.000 124.643 345 VAL A CA 1
ATOM 732 C C . VAL A 1 89 ? -11.811 4.173 44.148 1.000 124.831 345 VAL A C 1
ATOM 733 O O . VAL A 1 89 ? -12.292 5.208 44.608 1.000 117.483 345 VAL A O 1
ATOM 737 N N . ILE A 1 90 ? -10.610 3.676 44.502 1.000 128.264 346 ILE A N 1
ATOM 738 C CA . ILE A 1 90 ? -9.662 4.275 45.440 1.000 112.343 346 ILE A CA 1
ATOM 739 C C . ILE A 1 90 ? -10.359 4.522 46.783 1.000 127.235 346 ILE A C 1
ATOM 740 O O . ILE A 1 90 ? -10.125 3.716 47.703 1.000 125.931 346 ILE A O 1
#

InterPro domains:
  IPR000315 B-box-type zinc finger [PF00643] (222-259)
  IPR000315 B-box-type zinc finger [PS50119] (220-260)
  IPR000315 B-box-type zinc finger [SM00336] (220-260)
  IPR051051 E3 ubiquitin-protein ligase TRIM/RNF [PTHR25465] (163-494)
  IPR058030 TRIM8/14/16/25/29/45/65, coiled-coil region [PF25600] (282-421)

Sequence (89 aa):
PTVEEAKAEKETELSLQKEQLQLKIIEIEDDVEKWQKEKDRIKSFTTNEKAILEQNFRDLVRELEKQKEEVRAALEQREQDAVDQVKVI

Secondary structure (DSSP, 8-state):
--HHHHHHHHHHHHHHHHHHHHHHHHHHHHHHHHHHHHHHHHHHHHHHHHHHHHHHHHHHHHHHHHHHHHHHHHHHHHHHHHHHSS---

Organism: Mus musculus (NCBI:txid10090)

B-factor: mean 86.14, std 22.99, range [51.46, 159.56]

Radius of gyration: 38.8 Å; Cα contacts (8 Å, |Δi|>4): 1; chains: 1; bounding box: 13×24×133 Å

Foldseek 3Di:
DDPVVVVVVVVVVVVVVVVVVVVVVVVVVVVVVVVVVVVVVVVVVVVVVVVVVVVVVVVVVVVVVVVVVVVVVVVVVVVVVVVVVDDPD